Protein AF-A0AAV2HX86-F1 (afdb_monomer_lite)

Secondary structure (DSSP, 8-state):
-EESSSS-B---TT------TTS--EE----SS-----------TT--HHHHHHSPP-

Foldseek 3Di:
DKDFPDDDDDDDPPDDDDDDPVTDMDDDDPDPDDDDDDDDDDDDPPDDPVNVVPDDDD

Structure (mmCIF, N/CA/C/O backbone):
data_AF-A0AAV2HX86-F1
#
_entry.id   AF-A0AAV2HX86-F1
#
loop_
_atom_site.group_PDB
_atom_site.id
_atom_site.type_symbol
_atom_site.label_atom_id
_atom_site.label_alt_id
_atom_site.label_comp_id
_atom_site.label_asym_id
_atom_site.label_entity_id
_atom_site.label_seq_id
_atom_site.pdbx_PDB_ins_cod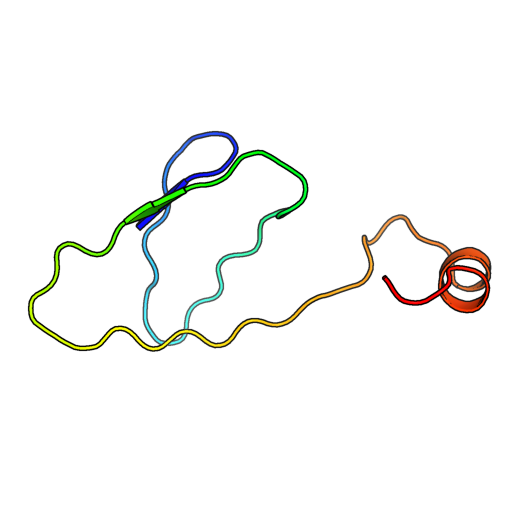e
_atom_site.Cartn_x
_atom_site.Cartn_y
_atom_site.Cartn_z
_atom_site.occupancy
_atom_site.B_iso_or_equiv
_atom_site.auth_seq_id
_atom_site.auth_comp_id
_atom_site.auth_asym_id
_atom_site.auth_atom_id
_atom_site.pdbx_PDB_model_num
ATOM 1 N N . MET A 1 1 ? 10.755 0.887 -10.806 1.00 83.06 1 MET A N 1
ATOM 2 C CA . MET A 1 1 ? 10.956 0.733 -9.351 1.00 83.06 1 MET A CA 1
ATOM 3 C C . MET A 1 1 ? 9.991 1.635 -8.595 1.00 83.06 1 MET A C 1
ATOM 5 O O . MET A 1 1 ? 9.599 2.659 -9.150 1.00 83.06 1 MET A O 1
ATOM 9 N N . ILE A 1 2 ? 9.630 1.264 -7.369 1.00 86.62 2 ILE A N 1
ATOM 10 C CA . ILE A 1 2 ? 8.975 2.137 -6.389 1.00 86.62 2 ILE A CA 1
ATOM 11 C C . ILE A 1 2 ? 9.847 2.235 -5.144 1.00 86.62 2 ILE A C 1
ATOM 13 O O . ILE A 1 2 ? 10.388 1.227 -4.687 1.00 86.62 2 ILE A O 1
ATOM 17 N N . SER A 1 3 ? 9.988 3.437 -4.606 1.00 86.19 3 SER A N 1
ATOM 18 C CA . SER A 1 3 ? 10.604 3.687 -3.307 1.00 86.19 3 SER A CA 1
ATOM 19 C C . SER A 1 3 ? 9.595 4.407 -2.432 1.00 86.19 3 SER A C 1
ATOM 21 O O . SER A 1 3 ? 8.959 5.332 -2.907 1.00 86.19 3 SER A O 1
ATOM 23 N N . SER A 1 4 ? 9.453 3.992 -1.179 1.00 82.50 4 SER A N 1
ATOM 24 C CA . SER A 1 4 ? 8.772 4.762 -0.134 1.00 82.50 4 SER A CA 1
ATOM 25 C C . SER A 1 4 ? 9.791 4.946 0.995 1.00 82.50 4 SER A C 1
ATOM 27 O O . SER A 1 4 ? 10.902 5.417 0.739 1.00 82.50 4 SER A O 1
ATOM 29 N N . ILE A 1 5 ? 9.521 4.439 2.195 1.00 76.62 5 ILE A N 1
ATOM 30 C CA . ILE A 1 5 ? 10.538 4.226 3.226 1.00 76.62 5 ILE A CA 1
ATOM 31 C C . ILE A 1 5 ? 11.456 3.090 2.750 1.00 76.62 5 ILE A C 1
ATOM 33 O O . ILE A 1 5 ? 11.016 1.948 2.634 1.00 76.62 5 ILE A O 1
ATOM 37 N N . LEU A 1 6 ? 12.704 3.425 2.406 1.00 72.44 6 LEU A N 1
ATOM 38 C CA . LEU A 1 6 ? 13.760 2.538 1.884 1.00 72.44 6 LEU A CA 1
ATOM 39 C C . LEU A 1 6 ? 13.707 1.083 2.422 1.00 72.44 6 LEU A C 1
ATOM 41 O O . LEU A 1 6 ? 13.445 0.884 3.610 1.00 72.44 6 LEU A O 1
ATOM 45 N N . PRO A 1 7 ? 14.066 0.055 1.620 1.00 80.75 7 PRO A N 1
ATOM 46 C CA . PRO A 1 7 ? 14.687 0.116 0.291 1.00 80.75 7 PRO A CA 1
ATOM 47 C C . PRO A 1 7 ? 13.685 0.162 -0.876 1.00 80.75 7 PRO A C 1
ATOM 49 O O . PRO A 1 7 ? 12.512 -0.185 -0.731 1.00 80.75 7 PRO A O 1
ATOM 52 N N . SER A 1 8 ? 14.178 0.536 -2.062 1.00 85.00 8 SER A N 1
ATOM 53 C CA . SER A 1 8 ? 13.409 0.474 -3.306 1.00 85.00 8 SER A CA 1
ATOM 54 C C . SER A 1 8 ? 13.035 -0.967 -3.673 1.00 85.00 8 SER A C 1
ATOM 56 O O . SER A 1 8 ? 13.774 -1.923 -3.421 1.00 85.00 8 SER A O 1
ATOM 58 N N . ARG A 1 9 ? 11.855 -1.130 -4.274 1.00 91.00 9 ARG A N 1
ATOM 59 C CA . ARG A 1 9 ? 11.302 -2.413 -4.720 1.00 91.00 9 ARG A 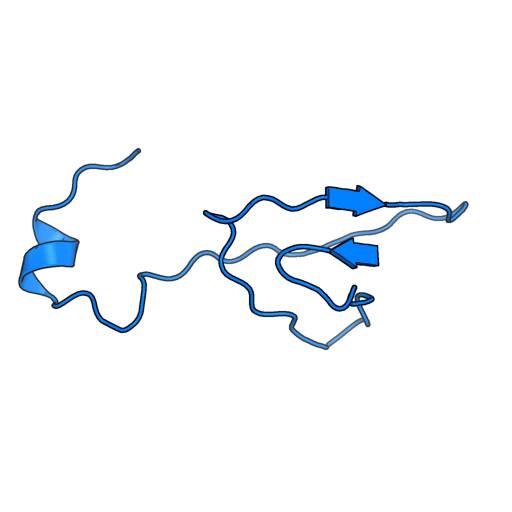CA 1
ATOM 60 C C . ARG A 1 9 ? 11.005 -2.374 -6.219 1.00 91.00 9 ARG A C 1
ATOM 62 O O . ARG A 1 9 ? 10.671 -1.332 -6.790 1.00 91.00 9 ARG A O 1
ATOM 69 N N . THR A 1 10 ? 11.102 -3.531 -6.865 1.00 92.31 10 THR A N 1
ATOM 70 C CA . THR A 1 10 ? 10.841 -3.695 -8.302 1.00 92.31 10 THR A CA 1
ATOM 71 C C . THR A 1 10 ? 9.626 -4.582 -8.494 1.00 92.31 10 THR A C 1
ATOM 73 O O . THR A 1 10 ? 9.572 -5.670 -7.928 1.00 92.31 10 THR A O 1
ATOM 76 N N . TRP A 1 11 ? 8.663 -4.120 -9.293 1.00 92.94 11 TRP A N 1
ATOM 77 C CA . TRP A 1 11 ? 7.509 -4.930 -9.673 1.00 92.94 11 TRP A CA 1
ATOM 78 C C . TRP A 1 11 ? 7.946 -6.163 -10.454 1.00 92.94 11 TRP A C 1
ATOM 80 O O . TRP A 1 11 ? 8.804 -6.076 -11.334 1.00 92.94 11 TRP A O 1
ATOM 90 N N . LYS A 1 12 ? 7.309 -7.288 -10.147 1.00 94.25 12 LYS A N 1
ATOM 91 C CA . LYS A 1 12 ? 7.411 -8.531 -10.899 1.00 94.25 12 LYS A CA 1
ATOM 92 C C . LYS A 1 12 ? 6.006 -8.982 -11.253 1.00 94.25 12 LYS A C 1
ATOM 94 O O . LYS A 1 12 ? 5.096 -8.878 -10.433 1.00 94.25 12 LYS A O 1
ATOM 99 N N . GLU A 1 13 ? 5.827 -9.436 -12.485 1.00 95.75 13 GLU A N 1
ATOM 100 C CA . GLU A 1 13 ? 4.534 -9.925 -12.948 1.00 95.75 13 GLU A CA 1
ATOM 101 C C . GLU A 1 13 ? 4.071 -11.110 -12.088 1.00 95.75 13 GLU A C 1
ATOM 103 O O . GLU A 1 13 ? 4.856 -12.005 -11.777 1.00 95.75 13 GLU A O 1
ATOM 108 N N . GLY A 1 14 ? 2.805 -11.087 -11.665 1.00 96.69 14 GLY A N 1
ATOM 109 C CA . GLY A 1 14 ? 2.229 -12.100 -10.776 1.00 96.69 14 GLY A CA 1
ATOM 110 C C . GLY A 1 14 ? 2.591 -11.957 -9.291 1.00 96.69 14 GLY A C 1
ATOM 111 O O . GLY A 1 14 ? 2.084 -12.732 -8.483 1.00 96.69 14 GLY A O 1
ATOM 112 N N . GLU A 1 15 ? 3.412 -10.974 -8.907 1.00 96.50 15 GLU A N 1
ATOM 113 C CA . GLU A 1 15 ? 3.763 -10.701 -7.508 1.00 96.50 15 GLU A CA 1
ATOM 114 C C . GLU A 1 15 ? 3.132 -9.397 -6.994 1.00 96.50 15 GLU A C 1
ATOM 116 O O . GLU A 1 15 ? 2.895 -8.447 -7.743 1.00 96.50 15 GLU A O 1
ATOM 121 N N . PHE A 1 16 ? 2.903 -9.336 -5.679 1.00 94.94 16 PHE A N 1
ATOM 122 C CA . PHE A 1 16 ? 2.386 -8.146 -5.006 1.00 94.94 16 PHE A CA 1
ATOM 123 C C . PHE A 1 16 ? 3.496 -7.376 -4.290 1.00 94.94 16 PHE A C 1
ATOM 125 O O . PHE A 1 16 ? 4.347 -7.955 -3.615 1.00 94.94 16 PHE A O 1
ATOM 132 N N . ILE A 1 17 ? 3.425 -6.047 -4.363 1.00 94.44 17 ILE A N 1
ATOM 133 C CA . ILE A 1 17 ? 4.136 -5.143 -3.457 1.00 94.44 17 ILE A CA 1
ATOM 134 C C . ILE A 1 17 ? 3.075 -4.457 -2.603 1.00 94.44 17 ILE A C 1
ATOM 136 O O . ILE A 1 17 ? 2.197 -3.791 -3.140 1.00 94.44 17 ILE A O 1
ATOM 140 N N . ILE A 1 18 ? 3.179 -4.610 -1.284 1.00 93.75 18 ILE A N 1
ATOM 141 C CA . ILE A 1 18 ? 2.333 -3.908 -0.315 1.00 93.75 18 ILE A CA 1
ATOM 142 C C . ILE A 1 18 ? 3.199 -2.861 0.385 1.00 93.75 18 ILE A C 1
ATOM 144 O O . ILE A 1 18 ? 4.292 -3.176 0.878 1.00 93.75 18 ILE A O 1
ATOM 148 N N . PHE A 1 19 ? 2.723 -1.623 0.382 1.00 93.12 19 PHE A N 1
ATOM 149 C CA . PHE A 1 19 ? 3.326 -0.474 1.046 1.00 93.12 19 PHE A CA 1
ATOM 150 C C . PHE A 1 19 ? 2.217 0.503 1.457 1.00 93.12 19 PHE A C 1
ATOM 152 O O . PHE A 1 19 ? 1.094 0.395 0.970 1.00 93.12 19 PHE A O 1
ATOM 159 N N . ASP A 1 20 ? 2.539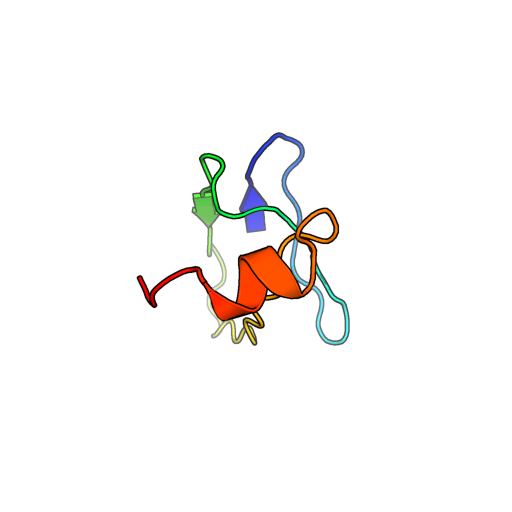 1.404 2.378 1.00 94.25 20 ASP A N 1
ATOM 160 C CA . ASP A 1 20 ? 1.658 2.484 2.817 1.00 94.25 20 ASP A CA 1
ATOM 161 C C . ASP A 1 20 ? 1.988 3.733 1.986 1.00 94.25 20 ASP A C 1
ATOM 163 O O . ASP A 1 20 ? 3.118 4.228 2.026 1.00 94.25 20 ASP A O 1
ATOM 167 N N . ASP A 1 21 ? 1.031 4.184 1.178 1.00 93.75 21 ASP A N 1
ATOM 168 C CA . ASP A 1 21 ? 1.183 5.308 0.253 1.00 93.75 21 ASP A CA 1
ATOM 169 C C . ASP A 1 21 ? 1.030 6.676 0.937 1.00 93.75 21 ASP A C 1
ATOM 171 O O . ASP A 1 21 ? 1.300 7.701 0.310 1.00 93.75 21 ASP A O 1
ATOM 175 N N . SER A 1 22 ? 0.679 6.707 2.231 1.00 93.56 22 SER A N 1
ATOM 176 C CA . SER A 1 22 ? 0.668 7.939 3.030 1.00 93.56 22 SER A CA 1
ATOM 177 C C . SER A 1 22 ? 2.075 8.477 3.307 1.00 93.56 22 SER A C 1
ATOM 179 O O . SER A 1 22 ? 2.246 9.663 3.600 1.00 93.56 22 SER A O 1
ATOM 181 N N . PHE A 1 23 ? 3.095 7.623 3.189 1.00 93.56 23 PHE A N 1
ATOM 182 C CA . PHE A 1 23 ? 4.491 8.033 3.239 1.00 93.56 23 PHE A CA 1
ATOM 183 C C . PHE A 1 23 ? 4.966 8.548 1.883 1.00 93.56 23 PHE A C 1
ATOM 185 O O . PHE A 1 23 ? 4.508 8.102 0.829 1.00 93.56 23 PHE A O 1
ATOM 192 N N . GLU A 1 24 ? 5.954 9.447 1.914 1.00 94.12 24 GLU A N 1
ATOM 193 C CA . GLU A 1 24 ? 6.610 9.935 0.703 1.00 94.12 24 GLU A CA 1
ATOM 194 C C . GLU A 1 24 ? 7.126 8.755 -0.123 1.00 94.12 24 GLU A C 1
ATOM 196 O O . GLU A 1 24 ? 7.799 7.853 0.388 1.00 94.12 24 GLU A O 1
ATOM 201 N N . HIS A 1 25 ? 6.755 8.745 -1.398 1.00 93.62 25 HIS A N 1
ATOM 202 C CA . HIS A 1 25 ? 7.111 7.683 -2.312 1.00 93.62 25 HIS A CA 1
ATOM 203 C C . HIS A 1 25 ? 7.334 8.219 -3.721 1.00 93.62 25 HIS A C 1
ATOM 205 O O . HIS A 1 25 ? 6.734 9.202 -4.150 1.00 93.62 25 HIS A O 1
ATOM 211 N N . GLU A 1 26 ? 8.203 7.535 -4.452 1.00 94.31 26 GLU A N 1
ATOM 212 C CA . GLU A 1 26 ? 8.599 7.894 -5.801 1.00 94.31 26 GLU A CA 1
ATOM 213 C C . GLU A 1 26 ? 8.608 6.663 -6.704 1.00 94.31 26 GLU A C 1
ATOM 215 O O . GLU A 1 26 ? 8.980 5.549 -6.309 1.00 94.31 26 GLU A O 1
ATOM 220 N N . VAL A 1 27 ? 8.187 6.873 -7.948 1.00 93.25 27 VAL A N 1
ATOM 221 C CA . VAL A 1 27 ? 8.061 5.833 -8.960 1.00 93.25 27 VAL A CA 1
ATOM 222 C C . VAL A 1 27 ? 8.921 6.183 -10.162 1.00 93.25 27 VAL A C 1
ATOM 224 O O . VAL A 1 27 ? 8.694 7.179 -10.839 1.00 93.25 27 VAL A O 1
ATOM 227 N N . TRP A 1 28 ? 9.839 5.278 -10.490 1.00 92.75 28 TRP A N 1
ATOM 228 C CA . TRP A 1 28 ? 10.727 5.401 -11.642 1.00 92.75 28 TRP A CA 1
ATOM 229 C C . TRP A 1 28 ? 10.387 4.355 -12.703 1.00 92.75 28 TRP A C 1
ATOM 231 O O . TRP A 1 28 ? 10.179 3.168 -12.392 1.00 92.75 28 TRP A O 1
ATOM 241 N N . HIS A 1 29 ? 10.338 4.784 -13.963 1.00 93.25 29 HIS A N 1
ATOM 242 C CA . HIS A 1 29 ? 10.203 3.917 -15.128 1.00 93.25 29 HIS A CA 1
ATOM 243 C C . HIS A 1 29 ? 11.261 4.279 -16.175 1.00 93.25 29 HIS A C 1
ATOM 245 O O . HIS A 1 29 ? 11.121 5.266 -16.884 1.00 93.25 29 HIS A O 1
ATOM 251 N N . GLU A 1 30 ? 12.311 3.462 -16.254 1.00 90.00 30 GLU A N 1
ATOM 252 C CA . GLU A 1 30 ? 13.449 3.645 -17.171 1.00 90.00 30 GLU A CA 1
ATOM 253 C C . GLU A 1 30 ? 13.457 2.595 -18.302 1.00 90.00 30 GLU A C 1
ATOM 255 O O . GLU A 1 30 ? 14.465 2.392 -18.972 1.00 90.00 30 GLU A O 1
ATOM 260 N N . GLY A 1 31 ? 12.339 1.884 -18.492 1.00 87.88 31 GLY A N 1
ATOM 261 C CA . GLY A 1 31 ? 12.171 0.884 -19.545 1.00 87.88 31 GLY A CA 1
ATOM 262 C C . GLY A 1 31 ? 11.662 1.494 -20.851 1.00 87.88 31 GLY A C 1
ATOM 263 O O . GLY A 1 31 ? 11.014 2.539 -20.850 1.00 87.88 31 GLY A O 1
ATOM 264 N N . SER A 1 32 ? 11.937 0.820 -21.970 1.00 93.44 32 SER A N 1
ATOM 265 C CA . SER A 1 32 ? 11.406 1.188 -23.291 1.00 93.44 32 SER A CA 1
ATOM 266 C C . SER A 1 32 ? 10.005 0.631 -23.564 1.00 93.44 32 SER A C 1
ATOM 268 O O . SER A 1 32 ? 9.331 1.098 -24.476 1.00 93.44 32 SER A O 1
ATOM 270 N N . GLU A 1 33 ? 9.575 -0.361 -22.782 1.00 94.69 33 GLU A N 1
ATOM 271 C CA . GLU A 1 33 ? 8.294 -1.055 -22.932 1.00 94.69 33 GLU A CA 1
ATOM 272 C C . GLU A 1 33 ? 7.237 -0.521 -21.960 1.00 94.69 33 GLU A C 1
ATOM 274 O O . GLU A 1 33 ? 7.551 0.076 -20.931 1.00 94.69 33 GLU A O 1
ATOM 279 N N . LEU A 1 34 ? 5.959 -0.760 -22.260 1.00 93.44 34 LEU A N 1
ATOM 280 C CA . LEU A 1 34 ? 4.865 -0.393 -21.361 1.00 93.44 34 LEU A CA 1
ATOM 281 C C . LEU A 1 34 ? 4.939 -1.175 -20.043 1.00 93.44 34 LEU A C 1
ATOM 283 O O . LEU A 1 34 ? 5.098 -2.395 -20.030 1.00 93.44 34 LEU A O 1
ATOM 287 N N . ARG A 1 35 ? 4.722 -0.473 -18.927 1.00 93.81 35 ARG A N 1
ATOM 288 C CA . ARG A 1 35 ? 4.571 -1.071 -17.597 1.00 93.81 35 ARG A CA 1
ATOM 289 C C . ARG A 1 35 ? 3.131 -0.926 -17.119 1.00 93.81 35 ARG A C 1
ATOM 291 O O . ARG A 1 35 ? 2.700 0.180 -16.800 1.00 93.81 35 ARG A O 1
ATOM 298 N N . LEU A 1 36 ? 2.415 -2.041 -17.010 1.00 95.12 36 LEU A N 1
ATOM 299 C CA . LEU A 1 36 ? 1.066 -2.095 -16.444 1.00 95.12 36 LEU A CA 1
ATOM 300 C C . LEU A 1 36 ? 1.117 -2.577 -14.987 1.00 95.12 36 LEU A C 1
ATOM 302 O O . LEU A 1 36 ? 1.804 -3.547 -14.681 1.00 95.12 36 LEU A O 1
ATOM 306 N N . VAL A 1 37 ? 0.397 -1.900 -14.090 1.00 95.12 37 VAL A N 1
ATOM 307 C CA . VAL A 1 37 ? 0.284 -2.257 -12.665 1.00 95.12 37 VAL A CA 1
ATOM 308 C C . VAL A 1 37 ? -1.185 -2.167 -12.255 1.00 95.12 37 VAL A C 1
ATOM 310 O O . VAL A 1 37 ? -1.853 -1.193 -12.594 1.00 95.12 37 VAL A O 1
ATOM 313 N N . LEU A 1 38 ? -1.679 -3.166 -11.520 1.00 96.88 38 LEU A N 1
ATOM 314 C CA . LEU A 1 38 ? -2.977 -3.110 -10.846 1.00 96.88 38 LEU A CA 1
ATOM 315 C C . LEU A 1 38 ? -2.778 -2.564 -9.427 1.00 96.88 38 LEU A C 1
ATOM 317 O O . LEU A 1 38 ? -1.982 -3.115 -8.669 1.00 96.88 38 LEU A O 1
ATOM 321 N N . ILE A 1 39 ? -3.507 -1.505 -9.081 1.00 97.00 39 ILE A N 1
ATOM 322 C CA . ILE A 1 39 ? -3.501 -0.902 -7.743 1.00 97.00 39 ILE A CA 1
ATOM 323 C C . ILE A 1 39 ? -4.785 -1.319 -7.022 1.00 97.00 39 ILE A C 1
ATOM 325 O O . ILE A 1 39 ? -5.865 -1.286 -7.613 1.00 97.00 39 ILE A O 1
ATOM 329 N N . VAL A 1 40 ? -4.650 -1.746 -5.767 1.00 97.38 40 VAL A N 1
ATOM 330 C CA . VAL A 1 40 ? -5.763 -2.145 -4.900 1.00 97.38 40 VAL A CA 1
ATOM 331 C C . VAL A 1 40 ? -5.537 -1.540 -3.521 1.00 97.38 40 VAL A C 1
ATOM 333 O O . VAL A 1 40 ? -4.568 -1.901 -2.853 1.00 97.38 40 VAL A O 1
ATOM 336 N N . ASP A 1 41 ? -6.454 -0.675 -3.094 1.00 96.69 41 ASP A N 1
ATOM 337 C CA . ASP A 1 41 ? -6.388 -0.029 -1.785 1.00 96.69 41 ASP A CA 1
ATOM 338 C C . ASP A 1 41 ? -7.145 -0.843 -0.735 1.00 96.69 41 ASP A C 1
ATOM 340 O O . ASP A 1 41 ? -8.249 -1.350 -0.967 1.00 96.69 41 ASP A O 1
ATOM 344 N N . PHE A 1 42 ? -6.556 -0.945 0.453 1.00 95.38 42 PHE A N 1
ATOM 345 C CA . PHE A 1 42 ? -7.150 -1.619 1.601 1.00 95.38 42 PHE A CA 1
ATOM 346 C C . PHE A 1 42 ? -7.290 -0.643 2.765 1.00 95.38 42 PHE A C 1
ATOM 348 O O . PHE A 1 42 ? -6.455 0.232 2.972 1.00 95.38 42 PHE A O 1
ATOM 355 N N . TRP A 1 43 ? -8.313 -0.845 3.597 1.00 96.56 43 TRP A N 1
ATOM 356 C CA . TRP A 1 43 ? -8.349 -0.202 4.908 1.00 96.56 43 TRP A CA 1
ATOM 357 C C . TRP A 1 4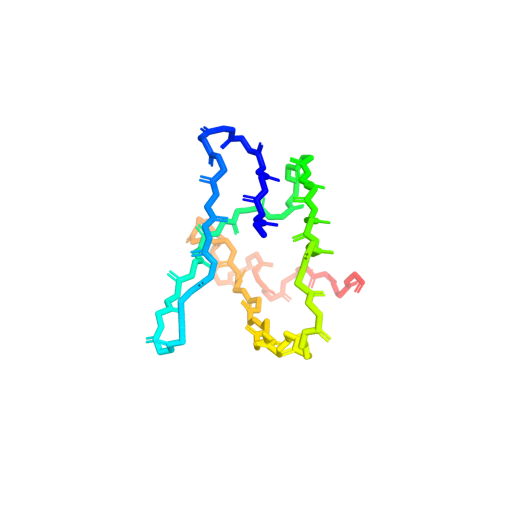3 ? -7.133 -0.628 5.731 1.00 96.56 43 TRP A C 1
ATOM 359 O O . TRP A 1 43 ? -6.863 -1.829 5.831 1.00 96.56 43 TRP A O 1
ATOM 369 N N . HIS A 1 44 ? -6.461 0.331 6.378 1.00 96.50 44 HIS A N 1
ATOM 370 C CA . HIS A 1 44 ? -5.375 0.030 7.310 1.00 96.50 44 HIS A CA 1
ATOM 371 C C . HIS A 1 44 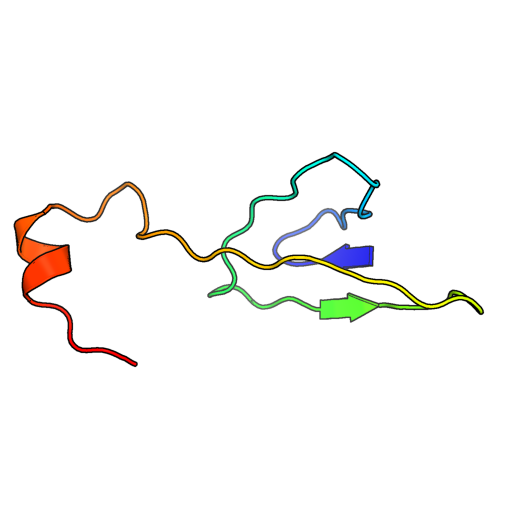? -5.842 -1.025 8.337 1.00 96.50 44 HIS A C 1
ATOM 373 O O . HIS A 1 44 ? -6.953 -0.900 8.874 1.00 96.50 44 HIS A O 1
ATOM 379 N N . PRO A 1 45 ? -5.047 -2.076 8.616 1.00 96.62 45 PRO A N 1
ATOM 380 C CA . PRO A 1 45 ? -5.497 -3.236 9.390 1.00 96.62 45 PRO A CA 1
ATOM 381 C C . PRO A 1 45 ? -5.957 -2.885 10.809 1.00 96.62 45 PRO A C 1
ATOM 383 O O . PRO A 1 45 ? -6.824 -3.561 11.356 1.00 96.62 45 PRO A O 1
ATOM 386 N N . GLU A 1 46 ? -5.434 -1.801 11.378 1.00 97.56 46 GLU A N 1
ATOM 387 C CA . GLU A 1 46 ? -5.789 -1.328 12.721 1.00 97.56 46 GLU A CA 1
ATOM 388 C C . GLU A 1 46 ? -7.126 -0.567 12.787 1.00 97.56 46 GLU A C 1
ATOM 390 O O . GLU A 1 46 ? -7.616 -0.272 13.877 1.00 97.56 46 GLU A O 1
ATOM 395 N N . LEU A 1 47 ? -7.762 -0.263 11.649 1.00 96.94 47 LEU A N 1
ATOM 396 C CA . LEU A 1 47 ? -9.087 0.353 11.649 1.00 96.94 47 LEU A CA 1
ATOM 397 C C . LEU A 1 47 ? -10.159 -0.666 12.034 1.00 96.94 47 LEU A C 1
ATOM 399 O O . LEU A 1 47 ? -10.411 -1.635 11.308 1.00 96.94 47 LEU A O 1
ATOM 403 N N . THR A 1 48 ? -10.866 -0.375 13.124 1.00 97.44 48 THR A N 1
ATOM 404 C CA . THR A 1 48 ? -12.078 -1.090 13.541 1.00 97.44 48 THR A CA 1
ATOM 405 C C . THR A 1 48 ? -13.206 -0.922 12.523 1.00 97.44 48 THR A C 1
ATOM 407 O O . THR A 1 48 ? -13.272 0.065 11.786 1.00 97.44 48 THR A O 1
ATOM 410 N N . GLU A 1 49 ? -14.172 -1.842 12.525 1.00 96.31 49 GLU A N 1
ATOM 411 C CA . GLU A 1 49 ? -15.356 -1.723 11.664 1.00 96.31 49 GLU A CA 1
ATOM 412 C C . GLU A 1 49 ? -16.131 -0.419 11.889 1.00 96.31 49 GLU A C 1
ATOM 414 O O . GLU A 1 49 ? -16.633 0.181 10.939 1.00 96.31 49 GLU A O 1
ATOM 419 N N . GLN A 1 50 ? -16.223 0.041 13.141 1.00 97.31 50 GLN A N 1
ATOM 420 C CA . GLN A 1 50 ? -16.921 1.280 13.469 1.00 97.31 50 GLN A CA 1
ATOM 421 C C . GLN A 1 50 ? -16.223 2.497 12.854 1.00 97.31 50 GLN A C 1
ATOM 423 O O . GLN A 1 50 ? -16.906 3.389 12.352 1.00 97.31 50 GLN A O 1
ATOM 428 N N . GLN A 1 51 ? -14.886 2.535 12.871 1.00 97.38 51 GLN A N 1
ATOM 429 C CA . GLN A 1 51 ? -14.117 3.594 12.213 1.00 97.38 51 GLN A CA 1
ATOM 430 C C . GLN A 1 51 ? -14.340 3.560 10.699 1.00 97.38 51 GLN A C 1
ATOM 432 O O . GLN A 1 51 ? -14.711 4.583 10.130 1.00 97.38 51 GLN A O 1
ATOM 437 N N . ARG A 1 52 ? -14.238 2.384 10.062 1.00 95.44 52 ARG A N 1
ATOM 438 C CA . ARG A 1 52 ? -14.446 2.230 8.606 1.00 95.44 52 ARG A CA 1
ATOM 439 C C . ARG A 1 52 ? -15.822 2.717 8.142 1.00 95.44 52 ARG A C 1
ATOM 441 O O . ARG A 1 52 ? -15.935 3.283 7.067 1.00 95.44 52 ARG A O 1
ATOM 448 N N . ARG A 1 53 ? -16.871 2.525 8.952 1.00 95.44 53 ARG A N 1
ATOM 449 C CA . ARG A 1 53 ? -18.239 2.989 8.636 1.00 95.44 53 ARG A CA 1
ATOM 450 C C . ARG A 1 53 ? -18.461 4.488 8.862 1.00 95.44 53 ARG A C 1
ATOM 452 O O . ARG A 1 53 ? -19.468 5.013 8.400 1.00 95.44 53 ARG A O 1
ATOM 459 N N . ARG A 1 54 ? -17.595 5.150 9.635 1.00 96.69 54 ARG A N 1
ATOM 460 C CA . ARG A 1 54 ? -17.734 6.568 10.008 1.00 96.69 54 ARG A CA 1
ATOM 461 C C . ARG A 1 54 ? -16.853 7.501 9.1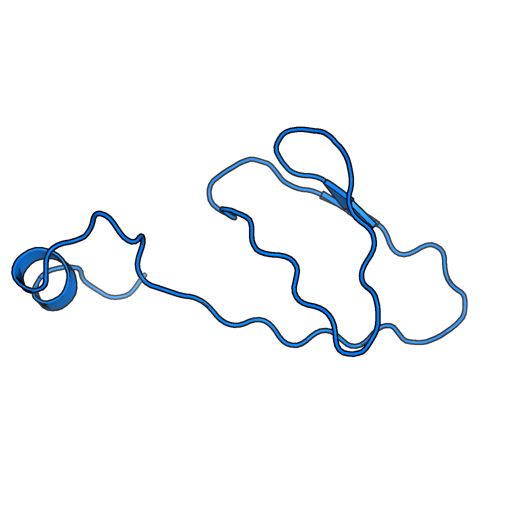90 1.00 96.69 54 ARG A C 1
ATOM 463 O O . ARG A 1 54 ? -17.198 8.672 9.073 1.00 96.69 54 ARG A O 1
ATOM 470 N N . LEU A 1 55 ? -15.722 7.010 8.688 1.00 94.56 55 LEU A N 1
ATOM 471 C CA . LEU A 1 55 ? -14.847 7.786 7.817 1.00 94.56 55 LEU A CA 1
ATOM 472 C C . LEU A 1 55 ? -15.592 8.139 6.524 1.00 94.56 55 LEU A C 1
ATOM 474 O O . LEU A 1 55 ? -16.245 7.288 5.920 1.00 94.56 55 LEU A O 1
ATOM 478 N N . SER A 1 56 ? -15.513 9.405 6.125 1.00 93.50 56 SER A N 1
ATOM 479 C CA . SER A 1 56 ? -16.001 9.862 4.827 1.00 93.50 56 SER A CA 1
ATOM 480 C C . SER A 1 56 ? -15.018 9.470 3.727 1.00 93.50 56 SER A C 1
ATOM 482 O O . SER A 1 56 ? -13.825 9.316 3.991 1.00 93.50 56 SER A O 1
ATOM 484 N N . SER A 1 57 ? -15.507 9.354 2.491 1.00 90.62 57 SER A N 1
ATOM 485 C CA . SER A 1 57 ? -14.626 9.262 1.326 1.00 90.62 57 SER A CA 1
ATOM 486 C C . SER A 1 57 ? -13.718 10.488 1.253 1.00 90.62 57 SER A C 1
ATOM 488 O O . SER A 1 57 ? -14.153 11.598 1.581 1.00 90.62 57 SER A O 1
ATOM 490 N N . ILE A 1 58 ? -12.486 10.259 0.813 1.00 87.75 58 ILE A N 1
ATOM 491 C CA . ILE A 1 58 ? -11.519 11.294 0.445 1.00 87.75 58 ILE A CA 1
ATOM 492 C C . ILE A 1 58 ? -11.578 11.474 -1.070 1.00 87.75 58 ILE A C 1
ATOM 494 O O . ILE A 1 58 ? -11.778 10.447 -1.760 1.00 87.75 58 ILE A O 1
#

Sequence (58 aa):
MISSILPSRTWKEGEFIIFDDSFEHEVWHEGSELRLVLIVDFWHPELTEQQRRRLSSI

Radius of gyration: 14.72 Å; chains: 1; bounding box: 33×23×37 Å

pLDDT: mean 92.74, std 5.2, range [72.44, 97.56]

Organism: Lymnaea stagnalis (NCBI:txid6523)

InterPro domains:
  IPR007803 Aspartyl/asparaginy/proline hydroxylase [PF05118] (8-45)
  IPR027443 Isopenicillin N synthase-like superfamily [G3DSA:2.60.120.330] (7-58)
  IPR039038 Aspartyl/asparaginyl beta-hydroxylase family [PTHR12366] (9-58)